Protein AF-A0A850M9R8-F1 (afdb_monomer_lite)

Structure (mmCIF, N/CA/C/O backbone):
data_AF-A0A850M9R8-F1
#
_entry.id   AF-A0A850M9R8-F1
#
loop_
_atom_site.group_PDB
_atom_site.id
_atom_site.type_symbol
_atom_site.label_atom_id
_atom_site.label_alt_id
_atom_site.label_comp_id
_atom_site.label_asym_id
_atom_site.label_entity_id
_atom_site.label_seq_id
_atom_site.pdbx_PDB_ins_code
_atom_site.Cartn_x
_atom_site.Cartn_y
_atom_site.Cartn_z
_atom_site.occupancy
_atom_site.B_iso_or_equiv
_atom_site.auth_seq_id
_atom_site.auth_comp_id
_atom_site.auth_asym_id
_atom_site.auth_atom_id
_atom_site.pdbx_PDB_model_num
ATOM 1 N N . MET A 1 1 ? -4.277 7.197 -13.652 1.00 93.38 1 MET A N 1
ATOM 2 C CA . MET A 1 1 ? -5.398 7.407 -12.719 1.00 93.38 1 MET A CA 1
ATOM 3 C C . MET A 1 1 ? -4.816 7.916 -11.418 1.00 93.38 1 MET A C 1
ATOM 5 O O . MET A 1 1 ? -3.760 7.431 -11.026 1.00 93.38 1 MET A O 1
ATOM 9 N N . ASP A 1 2 ? -5.464 8.895 -10.801 1.00 95.88 2 ASP A N 1
ATOM 10 C CA . ASP A 1 2 ? -5.152 9.344 -9.445 1.00 95.88 2 ASP A CA 1
ATOM 11 C C . ASP A 1 2 ? -6.015 8.550 -8.459 1.00 95.88 2 ASP A C 1
ATOM 13 O O . ASP A 1 2 ? -7.223 8.426 -8.665 1.00 95.88 2 ASP A O 1
ATOM 17 N N . ILE A 1 3 ? -5.385 7.980 -7.434 1.00 97.12 3 ILE A N 1
ATOM 18 C CA . ILE A 1 3 ? -6.061 7.375 -6.283 1.00 97.12 3 ILE A CA 1
ATOM 19 C C . ILE A 1 3 ? -5.726 8.260 -5.092 1.00 97.12 3 ILE A C 1
ATOM 21 O O . ILE A 1 3 ? -4.552 8.412 -4.768 1.00 97.12 3 ILE A O 1
ATOM 25 N N . ASP A 1 4 ? -6.744 8.860 -4.488 1.00 97.31 4 ASP A N 1
ATOM 26 C CA . ASP A 1 4 ? -6.653 9.880 -3.438 1.00 97.31 4 ASP A CA 1
ATOM 27 C C . ASP A 1 4 ? -7.267 9.423 -2.104 1.00 97.31 4 ASP A C 1
ATOM 29 O O . ASP A 1 4 ? -7.443 10.227 -1.195 1.00 97.31 4 ASP A O 1
ATOM 33 N N . ASP A 1 5 ? -7.584 8.135 -1.985 1.00 97.25 5 ASP A N 1
ATOM 34 C CA . ASP A 1 5 ? -8.240 7.513 -0.834 1.00 97.25 5 ASP A CA 1
ATOM 35 C C . ASP A 1 5 ? -7.588 6.175 -0.436 1.00 97.25 5 ASP A C 1
ATOM 37 O O . ASP A 1 5 ? -8.202 5.362 0.248 1.00 97.25 5 ASP A O 1
ATOM 41 N N . PHE A 1 6 ? -6.338 5.916 -0.850 1.00 97.75 6 PHE A N 1
ATOM 42 C CA . PHE A 1 6 ? -5.679 4.635 -0.580 1.00 97.75 6 PHE A CA 1
ATOM 43 C C . PHE A 1 6 ? -5.249 4.527 0.887 1.00 97.75 6 PHE A C 1
ATOM 45 O O . PHE A 1 6 ? -4.229 5.082 1.296 1.00 97.75 6 PHE A O 1
ATOM 52 N N . ILE A 1 7 ? -5.987 3.752 1.672 1.00 97.88 7 ILE A N 1
ATOM 53 C CA . ILE A 1 7 ? -5.668 3.426 3.059 1.00 97.88 7 ILE A CA 1
ATOM 54 C C . ILE A 1 7 ? -4.690 2.253 3.082 1.00 97.88 7 ILE A C 1
ATOM 56 O O . ILE A 1 7 ? -5.036 1.125 2.727 1.00 97.88 7 ILE A O 1
ATOM 60 N N . LEU A 1 8 ? -3.461 2.485 3.543 1.00 97.75 8 LEU A N 1
ATOM 61 C CA . LEU A 1 8 ? -2.443 1.441 3.628 1.00 97.75 8 LEU A CA 1
ATOM 62 C C . LEU A 1 8 ? -2.786 0.424 4.730 1.00 97.75 8 LEU A C 1
ATOM 64 O O . LEU A 1 8 ? -2.719 0.728 5.919 1.00 97.75 8 LEU A O 1
ATOM 68 N N . LEU A 1 9 ? -3.063 -0.825 4.358 1.00 97.06 9 LEU A N 1
ATOM 69 C CA . LEU A 1 9 ? -3.371 -1.904 5.308 1.00 97.06 9 LEU A CA 1
ATOM 70 C C . LEU A 1 9 ? -2.147 -2.753 5.648 1.00 97.06 9 LEU A C 1
ATOM 72 O O . LEU A 1 9 ? -2.027 -3.272 6.760 1.00 97.06 9 LEU A O 1
ATOM 76 N N . GLY A 1 10 ? -1.217 -2.890 4.707 1.00 96.50 10 GLY A N 1
ATOM 77 C CA . GLY A 1 10 ? -0.031 -3.701 4.912 1.00 96.50 10 GLY A CA 1
ATOM 78 C C . GLY A 1 10 ? 0.970 -3.609 3.775 1.00 96.50 10 GLY A C 1
ATOM 79 O O . GLY A 1 10 ? 0.692 -3.130 2.677 1.00 96.50 10 GLY A O 1
ATOM 80 N N . ARG A 1 11 ? 2.175 -4.093 4.054 1.00 96.38 11 ARG A N 1
ATOM 81 C CA . ARG A 1 11 ? 3.267 -4.162 3.089 1.00 96.38 11 ARG A CA 1
ATOM 82 C C . ARG A 1 11 ? 3.698 -5.613 2.963 1.00 96.38 11 ARG A C 1
ATOM 84 O O . ARG A 1 11 ? 3.924 -6.274 3.972 1.00 96.38 11 ARG A O 1
ATOM 91 N N . ALA A 1 12 ? 3.777 -6.102 1.732 1.00 94.62 12 ALA A N 1
ATOM 92 C CA . ALA A 1 12 ? 4.218 -7.461 1.456 1.00 94.62 12 ALA A CA 1
ATOM 93 C C . ALA A 1 12 ? 5.713 -7.642 1.773 1.00 94.62 12 ALA A C 1
ATOM 95 O O . ALA A 1 12 ? 6.448 -6.677 2.004 1.00 94.62 12 ALA A O 1
ATOM 96 N N . ILE A 1 13 ? 6.180 -8.890 1.730 1.00 94.06 13 ILE A N 1
ATOM 97 C CA . ILE A 1 13 ? 7.612 -9.181 1.820 1.00 94.06 13 ILE A CA 1
ATOM 98 C C . ILE A 1 13 ? 8.376 -8.565 0.630 1.00 94.06 13 ILE A C 1
ATOM 100 O O . ILE A 1 13 ? 7.813 -8.430 -0.462 1.00 94.06 13 ILE A O 1
ATOM 104 N N . PRO A 1 14 ? 9.660 -8.201 0.801 1.00 94.25 14 PRO A N 1
ATOM 105 C CA . PRO A 1 14 ? 10.493 -7.757 -0.308 1.00 94.25 14 PRO A CA 1
ATOM 106 C C . PRO A 1 14 ? 10.667 -8.850 -1.369 1.00 94.25 14 PRO A C 1
ATOM 108 O O . PRO A 1 14 ? 10.934 -10.007 -1.052 1.00 94.25 14 PRO A O 1
ATOM 111 N N . VAL A 1 15 ? 10.574 -8.460 -2.638 1.00 93.25 15 VAL A N 1
ATOM 112 C CA . VAL A 1 15 ? 10.752 -9.329 -3.804 1.00 93.25 15 VAL A CA 1
ATOM 113 C C . VAL A 1 15 ? 11.934 -8.832 -4.630 1.00 93.25 15 VAL A C 1
ATOM 115 O O . VAL A 1 15 ? 12.025 -7.644 -4.952 1.00 93.25 15 VAL A O 1
ATOM 118 N N . LEU A 1 16 ? 12.832 -9.750 -4.994 1.00 93.56 16 LEU A N 1
ATOM 119 C CA . LEU A 1 16 ? 13.942 -9.484 -5.906 1.00 93.56 16 LEU A CA 1
ATOM 120 C C . LEU A 1 16 ? 13.464 -9.579 -7.361 1.00 93.56 16 LEU A C 1
ATOM 122 O O . LEU A 1 16 ? 12.989 -10.621 -7.810 1.00 93.56 16 LEU A O 1
ATOM 126 N N . LEU A 1 17 ? 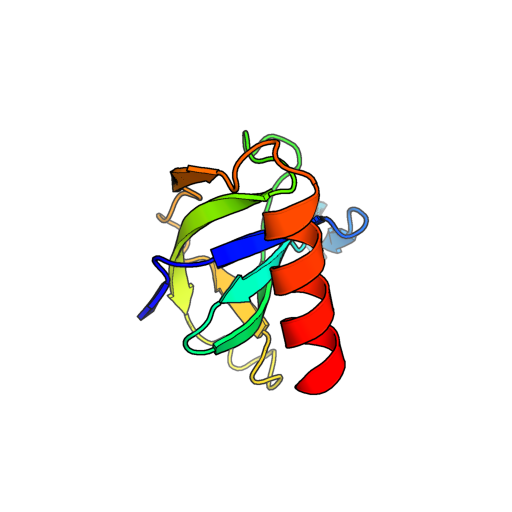13.608 -8.491 -8.111 1.00 89.06 17 LEU A N 1
ATOM 127 C CA . LEU A 1 17 ? 13.307 -8.432 -9.537 1.00 89.06 17 LEU A CA 1
ATOM 128 C C . LEU A 1 17 ? 14.485 -8.949 -10.376 1.00 89.06 17 LEU A C 1
ATOM 130 O O . LEU A 1 17 ? 15.635 -8.968 -9.936 1.00 89.06 17 LEU A O 1
ATOM 134 N N . LYS A 1 18 ? 14.211 -9.308 -11.639 1.00 89.25 18 LYS A N 1
ATOM 135 C CA . LYS A 1 18 ? 15.223 -9.810 -12.593 1.00 89.25 18 LYS A CA 1
ATOM 136 C C . LYS A 1 18 ? 16.392 -8.841 -12.813 1.00 89.25 18 LYS A C 1
ATOM 138 O O . LYS A 1 18 ? 17.502 -9.274 -13.092 1.00 89.25 18 LYS A O 1
ATOM 143 N N . ASP A 1 19 ? 16.148 -7.541 -12.671 1.00 89.81 19 ASP A N 1
ATOM 144 C CA . ASP A 1 19 ? 17.151 -6.478 -12.797 1.00 89.81 19 ASP A CA 1
ATOM 145 C C . ASP A 1 19 ? 17.867 -6.155 -11.473 1.00 89.81 19 ASP A C 1
ATOM 147 O O . ASP A 1 19 ? 18.482 -5.099 -11.335 1.00 89.81 19 ASP A O 1
ATOM 151 N N . ARG A 1 20 ? 17.796 -7.071 -10.498 1.00 91.50 20 ARG A N 1
ATOM 152 C CA . ARG A 1 20 ? 18.412 -6.981 -9.165 1.00 91.50 20 ARG A CA 1
ATOM 153 C C . ARG A 1 20 ? 17.846 -5.885 -8.261 1.00 91.50 20 ARG A C 1
ATOM 155 O O . ARG A 1 20 ? 18.370 -5.674 -7.168 1.00 91.50 20 ARG A O 1
ATOM 162 N N . ARG A 1 21 ? 16.769 -5.203 -8.657 1.00 90.31 21 ARG A N 1
ATOM 163 C CA . ARG A 1 21 ? 16.061 -4.282 -7.759 1.00 90.31 21 ARG A CA 1
ATOM 164 C C . ARG A 1 21 ? 15.218 -5.060 -6.755 1.00 90.31 21 ARG A C 1
ATOM 166 O O . ARG A 1 21 ? 14.612 -6.070 -7.098 1.00 90.31 21 ARG A O 1
ATOM 173 N N . ILE A 1 22 ? 15.141 -4.554 -5.529 1.00 93.31 22 ILE A N 1
ATOM 174 C CA . ILE A 1 22 ? 14.238 -5.063 -4.493 1.00 93.31 22 ILE A CA 1
ATOM 175 C C . ILE A 1 22 ? 13.006 -4.163 -4.456 1.00 93.31 22 ILE A C 1
ATOM 177 O O . ILE A 1 22 ? 13.136 -2.938 -4.418 1.00 93.31 22 ILE A O 1
ATOM 181 N N . THR A 1 23 ? 11.816 -4.756 -4.457 1.00 94.12 23 THR A N 1
ATOM 182 C CA . THR A 1 23 ? 10.554 -4.019 -4.354 1.00 94.12 23 THR A CA 1
ATOM 183 C C . THR A 1 23 ? 9.604 -4.650 -3.350 1.00 94.12 23 THR A C 1
ATOM 185 O O . THR A 1 23 ? 9.726 -5.823 -3.018 1.00 94.12 23 THR A O 1
ATOM 188 N N . ILE A 1 24 ? 8.656 -3.856 -2.867 1.00 95.12 24 ILE A N 1
ATOM 189 C CA . ILE A 1 24 ? 7.587 -4.264 -1.965 1.00 95.12 24 ILE A CA 1
ATOM 190 C C . ILE A 1 24 ? 6.251 -3.871 -2.602 1.00 95.12 24 ILE A C 1
ATOM 192 O O . ILE A 1 24 ? 6.142 -2.798 -3.197 1.00 95.12 24 ILE A O 1
ATOM 196 N N . CYS A 1 25 ? 5.225 -4.706 -2.459 1.00 95.00 25 CYS A N 1
ATOM 197 C CA . CYS A 1 25 ? 3.848 -4.310 -2.765 1.00 95.00 25 CYS A CA 1
ATOM 198 C C . CYS A 1 25 ? 3.205 -3.697 -1.517 1.00 95.00 25 CYS A C 1
ATOM 200 O O . CYS A 1 25 ? 3.376 -4.222 -0.415 1.00 95.00 25 CYS A O 1
ATOM 202 N N . ALA A 1 26 ? 2.467 -2.606 -1.688 1.00 97.50 26 ALA A N 1
ATOM 203 C CA . ALA A 1 26 ? 1.596 -2.055 -0.658 1.00 97.50 26 ALA A CA 1
ATOM 204 C C . ALA A 1 26 ? 0.172 -2.551 -0.918 1.00 97.50 26 ALA A C 1
ATOM 206 O O . ALA A 1 26 ? -0.335 -2.352 -2.017 1.00 97.50 26 ALA A O 1
ATOM 207 N N . ALA A 1 27 ? -0.445 -3.210 0.057 1.00 97.19 27 ALA A N 1
ATOM 208 C CA . ALA A 1 27 ? -1.849 -3.605 0.014 1.00 97.19 27 ALA A CA 1
ATOM 209 C C . ALA A 1 27 ? -2.668 -2.595 0.818 1.00 97.19 27 ALA A C 1
ATOM 211 O O . ALA A 1 27 ? -2.266 -2.205 1.919 1.00 97.19 27 ALA A O 1
ATOM 212 N N . GLY A 1 28 ? -3.798 -2.173 0.273 1.00 96.81 28 GLY A N 1
ATOM 213 C CA . GLY A 1 28 ? -4.642 -1.172 0.896 1.00 96.81 28 GLY A CA 1
ATOM 214 C C . GLY A 1 28 ? -6.073 -1.222 0.399 1.00 96.81 28 GLY A C 1
ATOM 215 O O . GLY A 1 28 ? -6.426 -2.054 -0.434 1.00 96.81 28 GLY A O 1
ATOM 216 N N . PHE A 1 29 ? -6.880 -0.329 0.943 1.00 97.25 29 PHE A N 1
ATOM 217 C CA . PHE A 1 29 ? -8.281 -0.177 0.591 1.00 97.25 29 PHE A CA 1
ATOM 218 C C . PHE A 1 29 ? -8.521 1.209 0.002 1.00 97.25 29 PHE A C 1
ATOM 220 O O . PHE A 1 29 ? -7.896 2.175 0.429 1.00 97.25 29 PHE A O 1
ATOM 227 N N . SER A 1 30 ? -9.405 1.288 -0.979 1.00 95.62 30 SER A N 1
ATOM 228 C CA . SER A 1 30 ? -9.937 2.517 -1.561 1.00 95.62 30 SER A CA 1
ATOM 229 C C . SER A 1 30 ? -11.444 2.334 -1.630 1.00 95.62 30 SER A C 1
ATOM 231 O O . SER A 1 30 ? -11.898 1.310 -2.131 1.00 95.62 30 SER A O 1
ATOM 233 N N . GLU A 1 31 ? -12.232 3.301 -1.172 1.00 93.50 31 GLU A N 1
ATOM 234 C CA . GLU A 1 31 ? -13.698 3.192 -1.242 1.00 93.50 31 GLU A CA 1
ATOM 235 C C . GLU A 1 31 ? -14.177 3.076 -2.697 1.00 93.50 31 GLU A C 1
ATOM 237 O O . GLU A 1 31 ? -15.189 2.445 -2.989 1.00 93.50 31 GLU A O 1
ATOM 242 N N . LYS A 1 32 ? -13.422 3.659 -3.635 1.00 93.81 32 LYS A N 1
ATOM 243 C CA . LYS A 1 32 ? -13.744 3.654 -5.068 1.00 93.81 32 LYS A CA 1
ATOM 244 C C . LYS A 1 32 ? -13.342 2.363 -5.780 1.00 93.81 32 LYS A C 1
ATOM 246 O O . LYS A 1 32 ? -13.912 2.051 -6.823 1.00 93.81 32 LYS A O 1
ATOM 251 N N . LEU A 1 33 ? -12.311 1.674 -5.290 1.00 94.50 33 LEU A N 1
ATOM 252 C CA . LEU A 1 33 ? -11.676 0.545 -5.985 1.00 94.50 33 LEU A CA 1
ATOM 253 C C . LEU A 1 33 ? -11.674 -0.761 -5.177 1.00 94.50 33 LEU A C 1
ATOM 255 O O . LEU A 1 33 ? -11.222 -1.784 -5.687 1.00 94.50 33 LEU A O 1
ATOM 259 N N . GLY A 1 34 ? -12.148 -0.733 -3.935 1.00 95.38 34 GLY A N 1
ATOM 260 C CA . GLY A 1 34 ? -12.084 -1.845 -2.997 1.00 95.38 34 GLY A CA 1
ATOM 261 C C . GLY A 1 34 ? -10.660 -2.138 -2.518 1.00 95.38 34 GLY A C 1
ATOM 262 O O . GLY A 1 34 ? -9.805 -1.253 -2.389 1.00 95.38 34 GLY A O 1
ATOM 263 N N . LEU A 1 35 ? -10.393 -3.415 -2.237 1.00 96.69 35 LEU A N 1
ATOM 264 C CA . LEU A 1 35 ? -9.058 -3.891 -1.889 1.00 96.69 35 LEU A CA 1
ATOM 265 C C . LEU A 1 35 ? -8.158 -3.878 -3.118 1.00 96.69 35 LEU A C 1
ATOM 267 O O . LEU A 1 35 ? -8.366 -4.633 -4.062 1.00 96.69 35 LEU A O 1
ATOM 271 N N . ILE A 1 36 ? -7.109 -3.067 -3.066 1.00 96.38 36 ILE A N 1
ATOM 272 C CA . ILE A 1 36 ? -6.142 -2.940 -4.148 1.00 96.38 36 ILE A CA 1
ATOM 273 C C . ILE A 1 36 ? -4.712 -3.044 -3.640 1.00 96.38 36 ILE A C 1
ATOM 275 O O . ILE A 1 36 ? -4.394 -2.848 -2.464 1.00 96.38 36 ILE A O 1
ATOM 279 N N . ARG A 1 37 ? -3.797 -3.326 -4.561 1.00 96.31 37 ARG A N 1
ATOM 280 C CA . ARG A 1 37 ? -2.363 -3.298 -4.304 1.00 96.31 37 ARG A CA 1
ATOM 281 C C . ARG A 1 37 ? -1.650 -2.364 -5.262 1.00 96.31 37 ARG A C 1
ATOM 283 O O . ARG A 1 37 ? -1.926 -2.334 -6.459 1.00 96.31 37 ARG A O 1
ATOM 290 N N . ILE A 1 38 ? -0.660 -1.662 -4.731 1.00 96.81 38 ILE A N 1
ATOM 291 C CA . ILE A 1 38 ? 0.176 -0.727 -5.471 1.00 96.81 38 ILE A CA 1
ATOM 292 C C . ILE A 1 38 ? 1.618 -1.225 -5.465 1.00 96.81 38 ILE A C 1
ATOM 294 O O . ILE A 1 38 ? 2.189 -1.555 -4.420 1.00 96.81 38 ILE A O 1
ATOM 298 N N . TYR A 1 39 ? 2.222 -1.281 -6.651 1.00 95.19 39 TYR A N 1
ATOM 299 C CA . TYR A 1 39 ? 3.609 -1.703 -6.841 1.00 95.19 39 TYR A CA 1
ATOM 300 C C . TYR A 1 39 ? 4.287 -0.912 -7.971 1.00 95.19 39 TYR A C 1
ATOM 302 O O . TYR A 1 39 ? 3.619 -0.430 -8.871 1.00 95.19 39 TYR A O 1
ATOM 310 N N . PRO A 1 40 ? 5.618 -0.797 -8.019 1.00 94.19 40 PRO A N 1
ATOM 311 C CA . PRO A 1 40 ? 6.551 -1.094 -6.946 1.00 94.19 40 PRO A CA 1
ATOM 312 C C . PRO A 1 40 ? 6.520 -0.010 -5.855 1.00 94.19 40 PRO A C 1
ATOM 314 O O . PRO A 1 40 ? 6.472 1.181 -6.156 1.00 94.19 40 PRO A O 1
ATOM 317 N N . THR A 1 41 ? 6.645 -0.421 -4.594 1.00 94.69 41 THR A N 1
ATOM 318 C CA . THR A 1 41 ? 7.024 0.447 -3.462 1.00 94.69 41 THR A CA 1
ATOM 319 C C . THR A 1 41 ? 8.399 0.035 -2.921 1.00 94.69 41 THR A C 1
ATOM 321 O O . THR A 1 41 ? 8.985 -0.964 -3.363 1.00 94.69 41 THR A O 1
ATOM 324 N N . SER A 1 42 ? 8.937 0.815 -1.985 1.00 91.81 42 SER A N 1
ATOM 325 C CA . SER A 1 42 ? 10.257 0.638 -1.371 1.00 91.81 42 SER A CA 1
ATOM 326 C C . SER A 1 42 ? 10.168 0.748 0.143 1.00 91.81 42 SER A C 1
ATOM 328 O O . SER A 1 42 ? 9.478 1.630 0.638 1.00 91.81 42 SER A O 1
ATOM 330 N N . TRP A 1 43 ? 10.907 -0.064 0.904 1.00 88.56 43 TRP A N 1
ATOM 331 C CA . TRP A 1 43 ? 10.952 0.031 2.376 1.00 88.56 43 TRP A CA 1
ATOM 332 C C . TRP A 1 43 ? 11.367 1.420 2.889 1.00 88.56 43 TRP A C 1
ATOM 334 O O . TRP A 1 43 ? 11.067 1.759 4.025 1.00 88.56 43 TRP A O 1
ATOM 344 N N . LYS A 1 44 ? 12.019 2.222 2.038 1.00 91.50 44 LYS A N 1
ATOM 345 C CA . LYS A 1 44 ? 12.390 3.617 2.309 1.00 91.50 44 LYS A CA 1
ATOM 346 C C . LYS A 1 44 ? 11.241 4.615 2.143 1.00 91.50 44 LYS A C 1
ATOM 348 O O . LYS A 1 44 ? 11.401 5.762 2.542 1.00 91.50 44 LYS A O 1
ATOM 353 N N . ASP A 1 45 ? 10.135 4.217 1.513 1.00 93.31 45 ASP A N 1
ATOM 354 C CA . ASP A 1 45 ? 8.943 5.059 1.405 1.00 93.31 45 ASP A CA 1
ATOM 355 C C . ASP A 1 45 ? 8.413 5.311 2.834 1.00 93.31 45 ASP A C 1
ATOM 357 O O . ASP A 1 45 ? 8.174 4.330 3.551 1.00 93.31 45 ASP A O 1
ATOM 361 N N . PRO A 1 46 ? 8.258 6.580 3.265 1.00 94.56 46 PRO A N 1
ATOM 362 C CA . PRO A 1 46 ? 7.927 6.948 4.645 1.00 94.56 46 PRO A CA 1
ATOM 363 C C . PRO A 1 46 ? 6.420 6.817 4.918 1.00 94.56 46 PRO A C 1
ATOM 365 O O . PRO A 1 46 ? 5.761 7.783 5.285 1.00 94.56 46 PRO A O 1
ATOM 368 N N . ILE A 1 47 ? 5.879 5.621 4.693 1.00 95.81 47 ILE A N 1
ATOM 369 C CA . ILE A 1 47 ? 4.455 5.293 4.823 1.00 95.81 47 ILE A CA 1
ATOM 370 C C . ILE A 1 47 ? 4.256 4.160 5.827 1.00 95.81 47 ILE A C 1
ATOM 372 O O . ILE A 1 47 ? 5.047 3.211 5.894 1.00 95.81 47 ILE A O 1
ATOM 376 N N . HIS A 1 48 ? 3.163 4.236 6.568 1.00 95.38 48 HIS A N 1
ATOM 377 C CA . HIS A 1 48 ? 2.824 3.349 7.665 1.00 95.38 48 HIS A CA 1
ATOM 378 C C . HIS A 1 48 ? 1.401 2.830 7.516 1.00 95.38 48 HIS A C 1
ATOM 380 O O . HIS A 1 48 ? 0.552 3.409 6.842 1.00 95.38 48 HIS A O 1
ATOM 386 N N . ARG A 1 49 ? 1.137 1.691 8.156 1.00 95.75 49 ARG A N 1
ATOM 387 C CA . ARG A 1 49 ? -0.217 1.150 8.215 1.00 95.75 49 ARG A CA 1
ATOM 388 C C . ARG A 1 49 ? -1.166 2.221 8.768 1.00 95.75 49 ARG A C 1
ATOM 390 O O . ARG A 1 49 ? -0.838 2.841 9.777 1.00 95.75 49 ARG A O 1
ATOM 397 N N . TRP A 1 50 ? -2.328 2.349 8.133 1.00 96.62 50 TRP A N 1
ATOM 398 C CA . TRP A 1 50 ? -3.390 3.331 8.371 1.00 96.62 50 TRP A CA 1
ATOM 399 C C . TRP A 1 50 ? -3.178 4.722 7.775 1.00 96.62 50 TRP A C 1
ATOM 401 O O . TRP A 1 50 ? -4.094 5.539 7.861 1.00 96.62 50 TRP A O 1
ATOM 411 N N . ASP A 1 51 ? -2.037 4.984 7.136 1.00 97.62 51 ASP A N 1
ATOM 412 C CA . ASP A 1 51 ? -1.872 6.198 6.341 1.00 97.62 51 ASP A CA 1
ATOM 413 C C . ASP A 1 51 ? 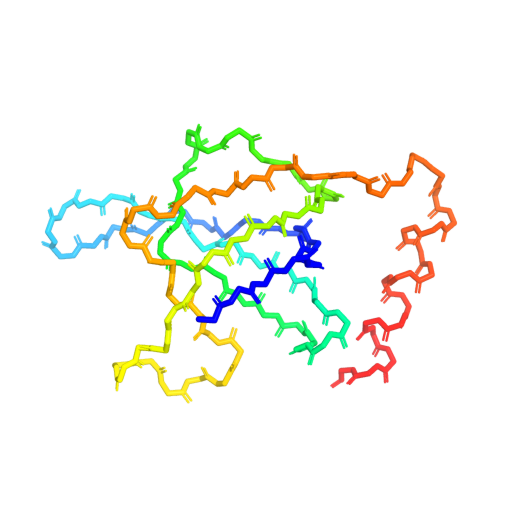-2.841 6.190 5.155 1.00 97.62 51 ASP A C 1
ATOM 415 O O . ASP A 1 51 ? -3.013 5.168 4.485 1.00 97.62 51 ASP A O 1
ATOM 419 N N . ILE A 1 52 ? -3.443 7.348 4.895 1.00 97.81 52 ILE A N 1
ATOM 420 C CA . ILE A 1 52 ? -4.253 7.623 3.711 1.00 97.81 52 ILE A CA 1
ATOM 421 C C . ILE A 1 52 ? -3.325 8.281 2.696 1.00 97.81 52 ILE A C 1
ATOM 423 O O . ILE A 1 52 ? -2.720 9.322 2.981 1.00 97.81 52 ILE A O 1
ATOM 427 N N . LEU A 1 53 ? -3.169 7.649 1.536 1.00 97.81 53 LEU A N 1
ATOM 428 C CA . LEU A 1 53 ? -2.196 8.024 0.521 1.00 97.81 53 LEU A CA 1
ATOM 429 C C . LEU A 1 53 ?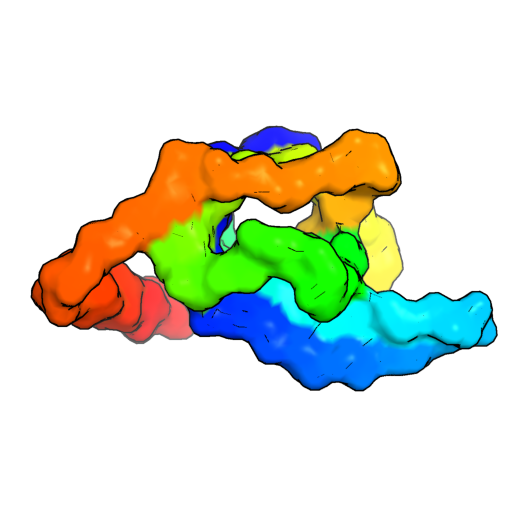 -2.881 8.532 -0.748 1.00 97.81 53 LEU A C 1
ATOM 431 O O . LEU A 1 53 ? -3.861 7.952 -1.213 1.00 97.81 53 LEU A O 1
ATOM 435 N N . SER A 1 54 ? -2.274 9.551 -1.351 1.00 97.56 54 SER A N 1
ATOM 436 C CA . SER A 1 54 ? -2.512 9.949 -2.734 1.00 97.56 54 SER A CA 1
ATOM 437 C C . SER A 1 54 ? -1.380 9.453 -3.632 1.00 97.56 54 SER A C 1
ATOM 439 O O . SER A 1 54 ? -0.197 9.538 -3.277 1.00 97.56 54 SER A O 1
ATOM 441 N N . VAL A 1 55 ? -1.729 8.884 -4.787 1.00 96.88 55 VAL A N 1
ATOM 442 C CA . VAL A 1 55 ? -0.768 8.281 -5.715 1.00 96.88 55 VAL A CA 1
ATOM 443 C C . VAL A 1 55 ? -1.312 8.168 -7.137 1.00 96.88 55 VAL A C 1
ATOM 445 O O . VAL A 1 55 ? -2.456 7.782 -7.376 1.00 96.88 55 VAL A O 1
ATOM 448 N N . LYS A 1 56 ? -0.434 8.427 -8.112 1.00 97.62 56 LYS A N 1
ATOM 449 C CA . LYS A 1 56 ? -0.702 8.183 -9.532 1.00 97.62 56 LYS A CA 1
ATOM 450 C C . LYS A 1 56 ? -0.330 6.766 -9.912 1.00 97.62 56 LYS A C 1
ATOM 452 O O . LYS A 1 56 ? 0.814 6.326 -9.746 1.00 97.62 56 LYS A O 1
ATOM 457 N N . VAL A 1 57 ? -1.297 6.074 -10.497 1.00 96.94 57 VAL A N 1
ATOM 458 C CA . VAL A 1 57 ? -1.153 4.699 -10.959 1.00 96.94 57 VAL A CA 1
ATOM 459 C C . VAL A 1 57 ? -1.533 4.534 -12.426 1.00 96.94 57 VAL A C 1
ATOM 461 O O . VAL A 1 57 ? -2.288 5.317 -13.013 1.00 96.94 57 VAL A O 1
ATOM 464 N N . ILE A 1 58 ? -1.001 3.471 -13.015 1.00 95.62 58 ILE A N 1
ATOM 465 C CA . ILE A 1 58 ? -1.292 2.987 -14.358 1.00 95.62 58 ILE A CA 1
ATOM 466 C C . ILE A 1 58 ? -1.630 1.496 -14.286 1.00 95.62 58 ILE A C 1
ATOM 468 O O . ILE A 1 58 ? -1.123 0.779 -13.420 1.00 95.62 58 ILE A O 1
ATOM 472 N N . SER A 1 59 ? -2.454 1.016 -15.212 1.00 91.88 59 SER A N 1
ATOM 473 C CA . SER A 1 59 ? -2.639 -0.422 -15.401 1.00 91.88 59 SER A CA 1
ATOM 474 C C . SER A 1 59 ? -1.389 -1.032 -16.044 1.00 91.88 59 SER A C 1
ATOM 476 O O . SER A 1 59 ? -0.719 -0.407 -16.875 1.00 91.88 59 SER A O 1
ATOM 478 N N . ASP A 1 60 ? -1.034 -2.256 -15.654 1.00 89.44 60 ASP A N 1
ATOM 479 C CA . ASP A 1 60 ? 0.073 -2.995 -16.261 1.00 89.44 60 ASP A CA 1
ATOM 480 C C . ASP A 1 60 ? -0.485 -4.101 -17.152 1.00 89.44 60 ASP A C 1
ATOM 482 O O . ASP A 1 60 ? -1.105 -5.039 -16.674 1.00 89.44 60 ASP A O 1
ATOM 486 N N . ARG A 1 61 ? -0.208 -4.058 -18.459 1.00 86.38 61 ARG A N 1
ATOM 487 C CA . ARG A 1 61 ? -0.658 -5.113 -19.388 1.00 86.38 61 ARG A CA 1
ATOM 488 C C . ARG A 1 61 ? -0.124 -6.507 -19.034 1.00 86.38 61 ARG A C 1
ATOM 490 O O . ARG A 1 61 ? -0.618 -7.494 -19.563 1.00 86.38 61 ARG A O 1
ATOM 497 N N . LYS A 1 62 ? 0.924 -6.588 -18.209 1.00 86.31 62 LYS A N 1
ATOM 498 C CA . LYS A 1 62 ? 1.507 -7.852 -17.736 1.00 86.31 62 LYS A CA 1
ATOM 499 C C . LYS A 1 62 ? 0.830 -8.393 -16.479 1.00 86.31 62 LYS A C 1
ATOM 501 O O . LYS A 1 62 ? 1.087 -9.539 -16.125 1.00 86.31 62 LYS A O 1
ATOM 506 N N . ASP A 1 63 ? 0.028 -7.575 -15.806 1.00 86.44 63 ASP A N 1
ATOM 507 C CA . ASP A 1 63 ? -0.696 -7.938 -14.598 1.00 86.44 63 ASP A CA 1
ATOM 508 C C . ASP A 1 63 ? -2.185 -7.668 -14.812 1.00 86.44 63 ASP A C 1
ATOM 510 O O . ASP A 1 63 ? -2.652 -6.543 -14.687 1.00 86.44 63 ASP A O 1
ATOM 514 N N . SER A 1 64 ? -2.921 -8.708 -15.203 1.00 89.12 64 SER A N 1
ATOM 515 C CA . SER A 1 64 ? -4.337 -8.612 -15.577 1.00 89.12 64 SER A CA 1
ATOM 516 C C . SER A 1 64 ? -5.295 -8.554 -14.387 1.00 89.12 64 SER A C 1
ATOM 518 O O . SER A 1 64 ? -6.502 -8.540 -14.588 1.00 89.12 64 SER A O 1
ATOM 520 N N . ARG A 1 65 ? -4.771 -8.591 -13.161 1.00 91.12 65 ARG A N 1
ATOM 521 C CA . ARG A 1 65 ? -5.557 -8.474 -11.933 1.00 91.12 65 ARG A CA 1
ATOM 522 C C . ARG A 1 65 ? -6.118 -7.064 -11.810 1.00 91.12 65 ARG A C 1
ATOM 524 O O . ARG A 1 65 ? -5.352 -6.102 -11.836 1.00 91.12 65 ARG A O 1
ATOM 531 N N . GLU A 1 66 ? -7.428 -6.951 -11.653 1.00 90.50 66 GLU A N 1
ATOM 532 C CA . GLU A 1 66 ? -8.126 -5.663 -11.564 1.00 90.50 66 GLU A CA 1
ATOM 533 C C . GLU A 1 66 ? -7.736 -4.891 -10.296 1.00 90.50 66 GLU A C 1
ATOM 535 O O . GLU A 1 66 ? -7.641 -3.665 -10.303 1.00 90.50 66 GLU A O 1
ATOM 540 N N . GLU A 1 67 ? -7.382 -5.614 -9.234 1.00 92.62 67 GLU A N 1
ATOM 541 C CA . GLU A 1 67 ? -6.906 -5.057 -7.974 1.00 92.62 67 GLU A CA 1
ATOM 542 C C . GLU A 1 67 ? -5.432 -4.611 -8.013 1.00 92.62 67 GLU A C 1
ATOM 544 O O . GLU A 1 67 ? -4.893 -4.118 -7.020 1.00 92.62 67 GLU A O 1
ATOM 549 N N . SER A 1 68 ? -4.731 -4.810 -9.136 1.00 95.62 68 SER A N 1
ATOM 550 C CA . SER A 1 68 ? -3.285 -4.593 -9.251 1.00 95.62 68 SER A CA 1
ATOM 551 C C . SER A 1 68 ? -2.929 -3.335 -10.026 1.00 95.62 68 SER A C 1
ATOM 553 O O . SER A 1 68 ? -3.021 -3.275 -11.250 1.00 95.62 68 SER A O 1
ATOM 555 N N . TRP A 1 69 ? -2.381 -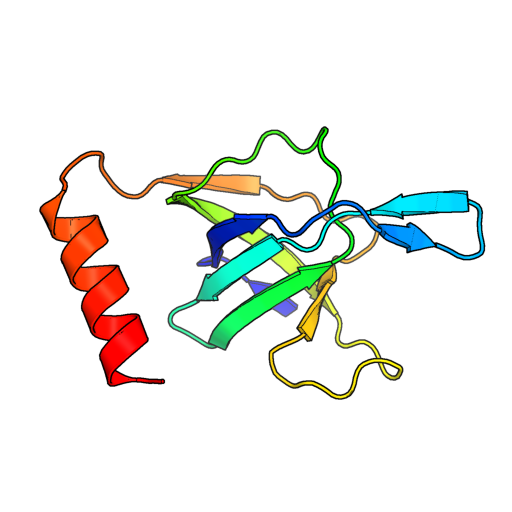2.358 -9.310 1.00 96.31 69 TRP A N 1
ATOM 556 C CA . TRP A 1 69 ? -2.033 -1.062 -9.871 1.00 96.31 69 TRP A CA 1
ATOM 557 C C . TRP A 1 69 ? -0.536 -0.806 -9.833 1.00 96.31 69 TRP A C 1
ATOM 559 O O . TRP A 1 69 ? 0.143 -0.966 -8.813 1.00 96.31 69 TRP A O 1
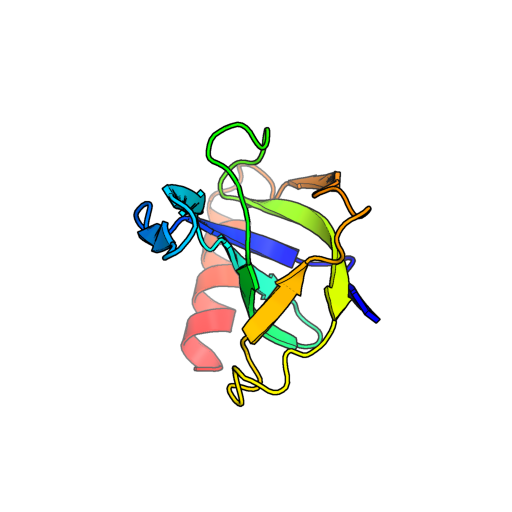ATOM 569 N N . LYS A 1 70 ? -0.002 -0.354 -10.967 1.00 95.69 70 LYS A N 1
ATOM 570 C CA . LYS A 1 70 ? 1.400 0.012 -11.073 1.00 95.69 70 LYS A CA 1
ATOM 571 C C . LYS A 1 70 ? 1.577 1.491 -10.779 1.00 95.69 70 LYS A C 1
ATOM 573 O O . LYS A 1 70 ? 1.019 2.330 -11.477 1.00 95.69 70 LYS A O 1
ATOM 578 N N . ARG A 1 71 ? 2.404 1.833 -9.798 1.00 95.00 71 ARG A N 1
ATOM 579 C CA . ARG A 1 71 ? 2.796 3.212 -9.509 1.00 95.00 71 ARG A CA 1
ATOM 580 C C . ARG A 1 71 ? 3.481 3.825 -10.727 1.00 95.00 71 ARG A C 1
ATOM 582 O O . ARG A 1 71 ? 4.412 3.243 -11.297 1.00 95.00 71 ARG A O 1
ATOM 589 N N . GLU A 1 72 ? 3.041 5.015 -11.110 1.00 95.56 72 GLU A N 1
ATOM 590 C CA . GLU A 1 72 ? 3.695 5.793 -12.153 1.00 95.56 72 GLU A CA 1
ATOM 591 C C . GLU A 1 72 ? 5.122 6.176 -11.717 1.00 95.56 72 GLU A C 1
ATOM 593 O O . GLU A 1 72 ? 5.377 6.469 -10.550 1.00 95.56 72 GLU A O 1
ATOM 598 N N . LYS A 1 73 ? 6.091 6.162 -12.644 1.00 88.94 73 LYS A N 1
ATOM 599 C CA . LYS A 1 73 ? 7.525 6.297 -12.309 1.00 88.94 73 LYS A CA 1
ATOM 600 C C . LYS A 1 73 ? 7.874 7.585 -11.553 1.00 88.94 73 LYS A C 1
ATOM 602 O O . LYS A 1 73 ? 8.760 7.549 -10.706 1.00 88.94 73 LYS A O 1
ATOM 607 N N . SER A 1 74 ? 7.226 8.698 -11.887 1.00 89.56 74 SER A N 1
ATOM 608 C CA . SER A 1 74 ? 7.432 10.013 -11.266 1.00 89.56 74 SER A CA 1
ATOM 609 C C . SER A 1 74 ? 6.547 10.253 -10.044 1.00 89.56 74 SER A C 1
ATOM 611 O O . SER A 1 74 ? 6.702 11.275 -9.380 1.00 89.56 74 SER A O 1
ATOM 613 N N . SER A 1 75 ? 5.620 9.341 -9.747 1.00 92.56 75 SER A N 1
ATOM 614 C CA . SER A 1 75 ? 4.677 9.502 -8.649 1.00 92.56 75 SER A CA 1
ATOM 615 C C . SER A 1 75 ? 5.288 9.091 -7.316 1.00 92.56 75 SER A C 1
ATOM 617 O O . SER A 1 75 ? 5.983 8.074 -7.206 1.00 92.56 75 SER A O 1
ATOM 619 N N . LYS A 1 76 ? 5.006 9.896 -6.293 1.00 92.56 76 LYS A N 1
ATOM 620 C CA . LYS A 1 76 ? 5.313 9.603 -4.896 1.00 92.56 76 LYS A CA 1
ATOM 621 C C . LYS A 1 76 ? 4.062 9.060 -4.211 1.00 92.56 76 LYS A C 1
ATOM 623 O O . LYS A 1 76 ? 2.950 9.297 -4.663 1.00 92.56 76 LYS A O 1
ATOM 628 N N . LEU A 1 77 ? 4.276 8.313 -3.134 1.00 94.62 77 LEU A N 1
ATOM 629 C CA . LEU A 1 77 ? 3.214 7.963 -2.198 1.00 94.62 77 LEU A CA 1
ATOM 630 C C . LEU A 1 77 ? 3.102 9.135 -1.226 1.00 94.62 77 LEU A C 1
ATOM 632 O O . LEU A 1 77 ? 3.964 9.297 -0.362 1.00 94.62 77 LEU A O 1
ATOM 636 N N . GLU A 1 78 ? 2.122 10.002 -1.446 1.00 96.88 78 GLU A N 1
ATOM 637 C CA . GLU A 1 78 ? 1.926 11.208 -0.646 1.00 96.88 78 GLU A CA 1
ATOM 638 C C . GLU A 1 78 ? 0.966 10.901 0.496 1.00 96.88 78 GLU A C 1
ATOM 640 O O . GLU A 1 78 ? -0.174 10.525 0.255 1.00 96.88 78 GLU A O 1
ATOM 645 N N . VAL A 1 79 ? 1.423 11.043 1.741 1.00 97.62 79 VAL A N 1
ATOM 646 C CA . VAL A 1 79 ? 0.552 10.898 2.912 1.00 97.62 79 VAL A CA 1
ATOM 647 C C . VAL A 1 79 ? -0.305 12.154 3.021 1.00 97.62 79 VAL A C 1
ATOM 649 O O . VAL A 1 79 ? 0.218 13.241 3.260 1.00 97.62 79 VAL A O 1
ATOM 652 N N . ILE A 1 80 ? -1.612 11.999 2.845 1.00 97.38 80 ILE A N 1
ATOM 653 C CA . ILE A 1 80 ? -2.593 13.094 2.914 1.00 97.38 80 ILE A CA 1
ATOM 654 C C . ILE A 1 80 ? -3.442 13.035 4.188 1.00 97.38 80 ILE A C 1
ATOM 656 O O . ILE A 1 80 ? -4.162 13.978 4.507 1.00 97.38 80 ILE A O 1
ATOM 660 N N . GLY A 1 81 ? -3.340 11.940 4.937 1.00 96.38 81 GLY A N 1
ATOM 661 C CA . GLY A 1 81 ? -4.037 11.743 6.195 1.00 96.38 81 GLY A CA 1
ATOM 662 C C . GLY A 1 81 ? -3.646 10.424 6.846 1.00 96.38 81 GLY A C 1
ATOM 663 O O . GLY A 1 81 ? -2.781 9.696 6.362 1.00 96.38 81 GLY A O 1
ATOM 664 N N . SER A 1 82 ? -4.298 10.112 7.954 1.00 95.25 82 SER A N 1
ATOM 665 C CA . SER A 1 82 ? -4.191 8.821 8.628 1.00 95.25 82 SER A CA 1
ATOM 666 C C . SER A 1 82 ? -5.509 8.563 9.343 1.00 95.25 82 SER A C 1
ATOM 668 O O . SER A 1 82 ? -6.116 9.509 9.857 1.00 95.25 82 SER A O 1
ATOM 670 N N . LEU A 1 83 ? -5.965 7.310 9.378 1.00 92.12 83 LEU A N 1
ATOM 671 C CA . LEU A 1 83 ? -7.121 6.962 10.206 1.00 92.12 83 LEU A CA 1
ATOM 672 C C . LEU A 1 83 ? -6.821 7.296 11.662 1.00 92.12 83 LEU A C 1
ATOM 674 O O . LEU A 1 83 ? -5.695 7.097 12.137 1.00 92.12 83 LEU A O 1
ATOM 678 N N . SER A 1 84 ? -7.828 7.779 12.390 1.00 85.75 84 SER A N 1
ATOM 679 C CA . SER A 1 84 ? -7.591 8.191 13.764 1.00 85.75 84 SER A CA 1
ATOM 680 C C . SER A 1 84 ? -7.086 7.019 14.609 1.00 85.75 84 SER A C 1
ATOM 682 O O . SER A 1 84 ? -7.304 5.834 14.336 1.00 85.75 84 SER A O 1
ATOM 684 N N . ASN A 1 85 ? -6.411 7.342 15.709 1.00 78.31 85 ASN A N 1
ATOM 685 C CA . ASN A 1 85 ? -5.979 6.322 16.660 1.00 78.31 85 ASN A CA 1
ATOM 686 C C . ASN A 1 85 ? -7.143 5.682 17.429 1.00 78.31 85 ASN A C 1
ATOM 688 O O . ASN A 1 85 ? -6.907 4.791 18.246 1.00 78.31 85 ASN A O 1
ATOM 692 N N . LYS A 1 86 ? -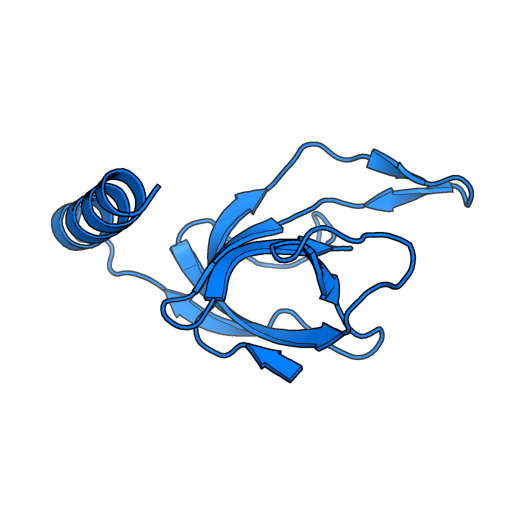8.392 6.095 17.176 1.00 84.75 86 LYS A N 1
ATOM 693 C CA . LYS A 1 86 ? -9.558 5.452 17.769 1.00 84.75 86 LYS A CA 1
ATOM 694 C C . LYS A 1 86 ? -9.697 4.052 17.186 1.00 84.75 86 LYS A C 1
ATOM 696 O O . LYS A 1 86 ? -9.849 3.868 15.984 1.00 84.75 86 LYS A O 1
ATOM 701 N N . LYS A 1 87 ? -9.686 3.067 18.082 1.00 85.75 87 LYS A N 1
ATOM 702 C CA . LYS A 1 87 ? -9.870 1.648 17.759 1.00 85.75 87 LYS A CA 1
ATOM 703 C C . LYS A 1 87 ? -11.114 1.414 16.891 1.00 85.75 87 LYS A C 1
ATOM 705 O O . LYS A 1 87 ? -11.026 0.705 15.901 1.00 85.75 87 LYS A O 1
ATOM 710 N N . ARG A 1 88 ? -12.204 2.111 17.222 1.00 89.50 88 ARG A N 1
ATOM 711 C CA . ARG A 1 88 ? -13.509 1.993 16.572 1.00 89.50 88 ARG A CA 1
ATOM 712 C C . ARG A 1 88 ? -13.494 2.281 15.067 1.00 89.50 88 ARG A C 1
ATOM 714 O O . ARG A 1 88 ? -14.003 1.467 14.323 1.00 89.50 88 ARG A O 1
ATOM 721 N N . GLU A 1 89 ? -12.871 3.368 14.608 1.00 89.12 89 GLU A N 1
ATOM 722 C CA . GLU A 1 89 ? -12.834 3.693 13.165 1.00 89.12 89 GLU A CA 1
ATOM 723 C C . GLU A 1 89 ? -12.068 2.629 12.361 1.00 89.12 89 GLU A C 1
ATOM 725 O O . GLU A 1 89 ? -12.418 2.307 11.231 1.00 89.12 89 GLU A O 1
ATOM 730 N N . LYS A 1 90 ? -11.020 2.048 12.959 1.00 92.25 90 LYS A N 1
ATOM 731 C CA . LYS A 1 90 ? -10.260 0.954 12.341 1.00 92.25 90 LYS A CA 1
ATOM 732 C C . LYS A 1 90 ? -11.055 -0.348 12.321 1.00 92.25 90 LYS A C 1
ATOM 734 O O . LYS A 1 90 ? -10.913 -1.106 11.373 1.00 92.25 90 LYS A O 1
ATOM 739 N N . GLU A 1 91 ? -11.837 -0.622 13.363 1.00 93.12 91 GLU A N 1
ATOM 740 C CA . GLU A 1 91 ? -12.731 -1.785 13.420 1.00 93.12 91 GLU A CA 1
ATOM 741 C C . GLU A 1 91 ? -13.843 -1.655 12.379 1.00 93.12 91 GLU A C 1
ATOM 743 O O . GLU A 1 91 ? -13.984 -2.559 11.569 1.00 93.12 91 GLU A O 1
ATOM 748 N N . GLU A 1 92 ? -14.515 -0.502 12.311 1.00 93.06 92 GLU A N 1
ATOM 749 C CA . GLU A 1 92 ? -15.576 -0.224 11.331 1.00 93.06 92 GLU A CA 1
ATOM 750 C C . GLU A 1 92 ? -15.071 -0.394 9.886 1.00 93.06 92 GLU A C 1
ATOM 752 O O . GLU A 1 92 ? -15.731 -1.043 9.080 1.00 93.06 92 GLU A O 1
ATOM 757 N N . LEU A 1 93 ? -13.866 0.100 9.566 1.00 93.00 93 LEU A N 1
ATOM 758 C CA . LEU A 1 93 ? -13.257 -0.121 8.248 1.00 93.00 93 LEU A CA 1
ATOM 759 C C . LEU A 1 93 ? -12.934 -1.600 7.984 1.00 93.00 93 LEU A C 1
ATOM 761 O O . LEU A 1 93 ? -13.089 -2.092 6.871 1.00 93.00 93 LEU A O 1
ATOM 765 N N . LEU A 1 94 ? -12.394 -2.313 8.972 1.00 93.81 94 LEU A N 1
ATOM 766 C CA . LEU A 1 94 ? -12.044 -3.722 8.783 1.00 93.81 94 LEU A CA 1
ATOM 767 C C . LEU A 1 94 ? -13.290 -4.598 8.631 1.00 93.81 94 LEU A C 1
ATOM 769 O O . LEU A 1 94 ? -13.257 -5.546 7.851 1.00 93.81 94 LEU A O 1
ATOM 773 N N . GLU A 1 95 ? -14.360 -4.280 9.357 1.00 94.25 95 GLU A N 1
ATOM 774 C CA . GLU A 1 95 ? -15.665 -4.924 9.228 1.00 94.25 95 GLU A CA 1
ATOM 775 C C . GLU A 1 95 ? -16.255 -4.665 7.840 1.00 94.25 95 GLU A C 1
ATOM 777 O O . GLU A 1 95 ? -16.614 -5.628 7.167 1.00 94.25 95 GLU A O 1
ATOM 782 N N . SER A 1 96 ? -16.238 -3.418 7.351 1.00 92.56 96 SER A N 1
ATOM 783 C CA . SER A 1 96 ? -16.741 -3.110 6.005 1.00 92.56 96 SER A CA 1
ATOM 784 C C . SER A 1 96 ? -15.969 -3.858 4.915 1.00 92.56 96 SER A C 1
ATOM 786 O O . SER A 1 96 ? -16.565 -4.441 4.016 1.00 92.56 96 SER A O 1
ATOM 788 N N . ILE A 1 97 ? -14.637 -3.922 5.026 1.00 93.31 97 ILE A N 1
ATOM 789 C CA . ILE A 1 97 ? -13.797 -4.691 4.099 1.00 93.31 97 ILE A CA 1
ATOM 790 C C . ILE A 1 97 ? -14.149 -6.183 4.135 1.00 93.31 97 ILE A C 1
ATOM 792 O O . ILE A 1 97 ? -14.148 -6.827 3.090 1.00 93.31 97 ILE A O 1
ATOM 796 N N . TYR A 1 98 ? -14.391 -6.742 5.323 1.00 91.94 98 TYR A N 1
ATOM 797 C CA . TYR A 1 98 ? -14.696 -8.162 5.497 1.00 91.94 98 TYR A CA 1
ATOM 798 C C . TYR A 1 98 ? -16.084 -8.537 4.965 1.00 91.94 98 TYR A C 1
ATOM 800 O O . TYR A 1 98 ? -16.259 -9.631 4.438 1.00 91.94 98 TYR A O 1
ATOM 808 N N . GLU A 1 99 ? -17.067 -7.648 5.101 1.00 90.44 99 GLU A N 1
ATOM 809 C CA . GLU A 1 99 ? -18.429 -7.867 4.602 1.00 90.44 99 GLU A CA 1
ATOM 810 C C . GLU A 1 99 ? -18.531 -7.753 3.071 1.00 90.44 99 GLU A C 1
ATOM 812 O O . GLU A 1 99 ? -19.385 -8.401 2.465 1.00 90.44 99 GLU A O 1
ATOM 817 N N . GLU A 1 100 ? -17.662 -6.956 2.442 1.00 80.44 100 GLU A N 1
ATOM 818 C CA . GLU A 1 100 ? -17.628 -6.738 0.988 1.00 80.44 100 GLU A CA 1
ATOM 819 C C . GLU A 1 100 ? -16.746 -7.742 0.213 1.00 80.44 100 GLU A C 1
ATOM 821 O O . GLU A 1 100 ? -16.778 -7.752 -1.021 1.00 80.44 100 GLU A O 1
ATOM 826 N N . SER A 1 101 ? -15.953 -8.571 0.908 1.00 72.62 101 SER A N 1
ATOM 827 C CA . SER A 1 101 ? -15.012 -9.547 0.320 1.00 72.62 101 SER A CA 1
ATOM 828 C C . SER A 1 101 ? -15.573 -10.961 0.198 1.00 72.62 101 SER A C 1
ATOM 830 O O . SER A 1 101 ? -15.293 -11.613 -0.835 1.00 72.62 101 SER A O 1
#

Foldseek 3Di:
DKQQFWQFADKADWDQDPVRDIFIKTWTQGPVQGTAIEDGDDPPQPDDHQFGWIFDWDDDPVDPDSRYTYGDPPIHGHRPDGDDPPPVSVVVVVVVSVVVD

Radius of gyration: 13.64 Å; chains: 1; bounding box: 37×23×37 Å

Sequence (101 aa):
MDIDDFILLGRAIPVLLKDRRITICAAGFSEKLGLIRIYPTSWKDPIHRWDILSVKVISDRKDSREESWKREKSSKLEVIGSLSNKKREKEELLESIYEES

Secondary structure (DSSP, 8-state):
-EEEEEEEEEEPPPEE-TTS-EEEEEEEEETTTEEEEEEEE-TTS---TTEEEEEEEE--TT---TTEEEEPTT---EEEEE--S-HHHHHHHHHHHHHH-

pLDDT: mean 93.31, std 4.33, range [72.62, 97.88]